Protein AF-H3GRE9-F1 (afdb_monomer_lite)

Organism: Phytophthora ramorum (NCBI:txid164328)

Secondary structure (DSS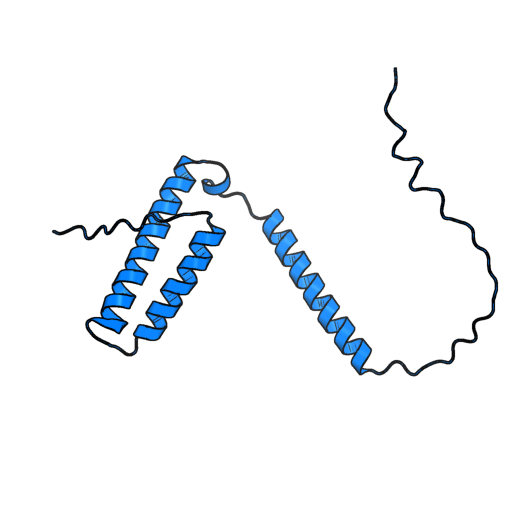P, 8-state):
-----SGGGSSS-------------------THHHHHHHHHHHHHHHHHHHHHHHHTSPPPHHHH-HHHHHHHHHHHHHHHHHHHHHHHIIIIIS--TTHHHHHHHHHHHHHHHHHTT------------

Radius of gyration: 28.25 Å; chains: 1; bounding box: 81×44×48 Å

Foldseek 3Di:
DDDDDDVVPVPPPDDDDDDPDPPPPPPPPDDPVVVVVVVVVVVVVVVVVVVVVVVVPPDDDCLNPPVVVLVVVLVVLLVVLVVLVVVLCVCVPVPPDPCNVVSVVSNVVSVVVCVVSVHDHDPPPPPVDD

pLDDT: mean 73.52, std 21.48, range [33.16, 97.0]

Structure (mmCIF, N/CA/C/O backbone):
data_AF-H3GRE9-F1
#
_entry.id   AF-H3GRE9-F1
#
loop_
_atom_site.group_PDB
_atom_site.id
_atom_site.type_symbol
_atom_site.label_atom_id
_atom_site.label_alt_id
_atom_site.label_comp_id
_atom_site.label_asym_id
_atom_site.label_entity_id
_atom_site.label_seq_id
_atom_site.pdbx_PDB_ins_code
_atom_site.Cartn_x
_atom_site.Cartn_y
_atom_site.Cartn_z
_atom_site.occupancy
_atom_site.B_iso_or_equiv
_atom_site.auth_seq_id
_atom_site.auth_comp_id
_atom_site.auth_asym_id
_atom_site.auth_atom_id
_atom_site.pdbx_PDB_model_num
ATOM 1 N N . MET A 1 1 ? -46.799 7.055 29.810 1.00 35.25 1 MET A N 1
ATOM 2 C CA . MET A 1 1 ? -47.467 5.977 29.052 1.00 35.25 1 MET A CA 1
ATOM 3 C C . MET A 1 1 ? -47.188 6.156 27.565 1.00 35.25 1 MET A C 1
ATOM 5 O O . MET A 1 1 ? -47.566 7.174 27.017 1.00 35.25 1 MET A O 1
ATOM 9 N N . LYS A 1 2 ? -46.524 5.151 26.976 1.00 41.28 2 LYS A N 1
ATOM 10 C CA . LYS A 1 2 ? -46.780 4.561 25.649 1.00 41.28 2 LYS A CA 1
ATOM 11 C C . LYS A 1 2 ? -46.844 5.481 24.418 1.00 41.28 2 LYS A C 1
ATOM 13 O O . LYS A 1 2 ? -47.923 5.924 24.054 1.00 41.28 2 LYS A O 1
ATOM 18 N N . ILE A 1 3 ? -45.728 5.579 23.688 1.00 44.84 3 ILE A N 1
ATOM 19 C CA . ILE A 1 3 ? -45.748 5.688 22.215 1.00 44.84 3 ILE A CA 1
ATOM 20 C C . ILE A 1 3 ? -44.622 4.816 21.623 1.00 44.84 3 ILE A C 1
ATOM 22 O O . ILE A 1 3 ? -43.748 5.264 20.894 1.00 44.84 3 ILE A O 1
ATOM 26 N N . PHE A 1 4 ? -44.621 3.540 21.997 1.00 49.53 4 PHE A N 1
ATOM 27 C CA . PHE A 1 4 ? -44.099 2.471 21.146 1.00 49.53 4 PHE A CA 1
ATOM 28 C C . PHE A 1 4 ? -45.324 1.819 20.495 1.00 49.53 4 PHE A C 1
ATOM 30 O O . PHE A 1 4 ? -46.375 1.837 21.123 1.00 49.53 4 PHE A O 1
ATOM 37 N N . THR A 1 5 ? -45.166 1.223 19.308 1.00 49.06 5 THR A N 1
ATOM 38 C CA . THR A 1 5 ? -46.152 0.383 18.578 1.00 49.06 5 THR A CA 1
ATOM 39 C C . THR A 1 5 ? -47.030 1.033 17.496 1.00 49.06 5 THR A C 1
ATOM 41 O O . THR A 1 5 ? -48.232 0.788 17.468 1.00 49.06 5 THR A O 1
ATOM 44 N N . ILE A 1 6 ? -46.462 1.778 16.538 1.00 51.19 6 ILE A N 1
ATOM 45 C CA . ILE A 1 6 ? -47.179 2.054 15.264 1.00 51.19 6 ILE A CA 1
ATOM 46 C C . ILE A 1 6 ? -46.451 1.499 14.025 1.00 51.19 6 ILE A C 1
ATOM 48 O O . ILE A 1 6 ? -47.097 1.170 13.037 1.00 51.19 6 ILE A O 1
ATOM 52 N N . VAL A 1 7 ? -45.140 1.246 14.078 1.00 49.44 7 VAL A N 1
ATOM 53 C CA . VAL A 1 7 ? -44.410 0.765 12.884 1.00 49.44 7 VAL A CA 1
ATOM 54 C C . VAL A 1 7 ? -44.550 -0.754 12.650 1.00 49.44 7 VAL A C 1
ATOM 56 O O . VAL A 1 7 ? -44.339 -1.224 11.539 1.00 49.44 7 VAL A O 1
ATOM 59 N N . LEU A 1 8 ? -44.998 -1.536 13.643 1.00 47.22 8 LEU A N 1
ATOM 60 C CA . LEU A 1 8 ? -45.155 -2.996 13.499 1.00 47.22 8 LEU A CA 1
ATOM 61 C C . LEU A 1 8 ? -46.466 -3.450 12.824 1.00 47.22 8 LEU A C 1
ATOM 63 O O . LEU A 1 8 ? -46.590 -4.624 12.491 1.00 47.22 8 LEU A O 1
ATOM 67 N N . ALA A 1 9 ? -47.438 -2.557 12.608 1.00 44.62 9 ALA A N 1
ATOM 68 C CA . ALA A 1 9 ? -48.744 -2.924 12.046 1.00 44.62 9 ALA A CA 1
ATOM 69 C C . ALA A 1 9 ? -48.820 -2.812 10.509 1.00 44.62 9 ALA A C 1
ATOM 71 O O . ALA A 1 9 ? -49.745 -3.347 9.905 1.00 44.62 9 ALA A O 1
ATOM 72 N N . ALA A 1 10 ? -47.844 -2.165 9.861 1.00 44.47 10 ALA A N 1
ATOM 73 C CA . ALA A 1 10 ? -47.841 -1.980 8.406 1.00 44.47 10 ALA A CA 1
ATOM 74 C C . ALA A 1 10 ? -47.252 -3.171 7.621 1.00 44.47 10 ALA A C 1
ATOM 76 O O . ALA A 1 10 ? -47.403 -3.229 6.406 1.00 44.47 10 ALA A O 1
ATOM 77 N N . VAL A 1 11 ? -46.606 -4.133 8.292 1.00 47.84 11 VAL A N 1
ATOM 78 C CA . VAL A 1 11 ? -45.930 -5.273 7.632 1.00 47.84 11 VAL A CA 1
ATOM 79 C C . VAL A 1 11 ? -46.802 -6.543 7.590 1.00 47.84 11 VAL A C 1
ATOM 81 O O . VAL A 1 11 ? -46.451 -7.509 6.924 1.00 47.84 11 VAL A O 1
ATOM 84 N N . LEU A 1 12 ? -47.970 -6.558 8.247 1.00 47.69 12 LEU A N 1
ATOM 85 C CA . LEU A 1 12 ? -48.779 -7.778 8.431 1.00 47.69 12 LEU A CA 1
ATOM 86 C C . LEU A 1 12 ? -50.075 -7.858 7.602 1.00 47.69 12 LEU A C 1
ATOM 88 O O . LEU A 1 12 ? -50.852 -8.789 7.795 1.00 47.69 12 LEU A O 1
ATOM 92 N N . LEU A 1 13 ? -50.309 -6.955 6.644 1.00 46.09 13 LEU A N 1
ATOM 93 C CA . LEU A 1 13 ? -51.450 -7.051 5.719 1.00 46.09 13 LEU A CA 1
ATOM 94 C C . LEU A 1 13 ? -51.007 -7.392 4.292 1.00 46.09 13 LEU A C 1
ATOM 96 O O . LEU A 1 13 ? -51.011 -6.539 3.411 1.00 46.09 13 LEU A O 1
ATOM 100 N N . ALA A 1 14 ? -50.658 -8.658 4.063 1.00 41.44 14 ALA A N 1
ATOM 101 C CA . ALA A 1 14 ? -50.672 -9.265 2.728 1.00 41.44 14 ALA A CA 1
ATOM 102 C C . ALA A 1 14 ? -50.744 -10.803 2.813 1.00 41.44 14 ALA A C 1
ATOM 104 O O . ALA A 1 14 ? -49.903 -11.514 2.273 1.00 41.44 14 ALA A O 1
ATOM 105 N N . THR A 1 15 ? -51.752 -11.338 3.505 1.00 49.94 15 THR A N 1
ATOM 106 C CA . THR A 1 15 ? -52.133 -12.756 3.407 1.00 49.94 15 THR A CA 1
ATOM 107 C C . THR A 1 15 ? -53.631 -12.866 3.148 1.00 49.94 15 THR A C 1
ATOM 109 O O . THR A 1 15 ? -54.442 -12.888 4.067 1.00 49.94 15 THR A O 1
ATOM 112 N N . SER A 1 16 ? -54.015 -12.881 1.872 1.00 46.47 16 SER A N 1
ATOM 113 C CA . SER A 1 16 ? -55.172 -13.627 1.344 1.00 46.47 16 SER A CA 1
ATOM 114 C C . SER A 1 16 ? -55.384 -13.279 -0.128 1.00 46.47 16 SER A C 1
ATOM 116 O O . SER A 1 16 ? -55.976 -12.264 -0.478 1.00 46.47 16 SER A O 1
ATOM 118 N N . ALA A 1 17 ? -54.913 -14.158 -1.004 1.00 36.91 17 ALA A N 1
ATOM 119 C CA . ALA A 1 17 ? -55.495 -14.323 -2.326 1.00 36.91 17 ALA A CA 1
ATOM 120 C C . ALA A 1 17 ? -55.490 -15.819 -2.621 1.00 36.91 17 ALA A C 1
ATOM 122 O O . ALA A 1 17 ? -54.536 -16.383 -3.153 1.00 36.91 17 ALA A O 1
ATOM 123 N N . ASP A 1 18 ? -56.561 -16.454 -2.162 1.00 45.22 18 ASP A N 1
ATOM 124 C CA . ASP A 1 18 ? -56.988 -17.755 -2.635 1.00 45.22 18 ASP A CA 1
ATOM 125 C C . ASP A 1 18 ? -57.403 -17.580 -4.103 1.00 45.22 18 ASP A C 1
ATOM 127 O O . ASP A 1 18 ? -58.333 -16.839 -4.422 1.00 45.22 18 ASP A O 1
ATOM 131 N N . ALA A 1 19 ? -56.647 -18.188 -5.008 1.00 36.78 19 ALA A N 1
ATOM 132 C CA . ALA A 1 19 ? -56.985 -18.285 -6.418 1.00 36.78 19 ALA A CA 1
ATOM 133 C C . ALA A 1 19 ? -56.560 -19.670 -6.894 1.00 36.78 19 ALA A C 1
ATOM 135 O O . ALA A 1 19 ? -55.520 -19.858 -7.528 1.00 36.78 19 ALA A O 1
ATOM 136 N N . SER A 1 20 ? -57.393 -20.654 -6.554 1.00 46.44 20 SER A N 1
ATOM 137 C CA . SER A 1 20 ? -57.426 -21.950 -7.217 1.00 46.44 20 SER A CA 1
ATOM 138 C C . SER A 1 20 ? -57.580 -21.734 -8.724 1.00 46.44 20 SER A C 1
ATOM 140 O O . SER A 1 20 ? -58.665 -21.495 -9.249 1.00 46.44 20 SER A O 1
ATOM 142 N N . SER A 1 21 ? -56.456 -21.779 -9.429 1.00 40.97 21 SER A N 1
ATOM 143 C CA . SER A 1 21 ? -56.409 -21.963 -10.868 1.00 40.97 21 SER A CA 1
ATOM 144 C C . SER A 1 21 ? -55.366 -23.038 -11.126 1.00 40.97 21 SER A C 1
ATOM 146 O O . SER A 1 21 ? -54.183 -22.888 -10.824 1.00 40.97 21 SER A O 1
ATOM 148 N N . HIS A 1 22 ? -55.838 -24.185 -11.607 1.00 42.94 22 HIS A N 1
ATOM 149 C CA . HIS A 1 22 ? -55.009 -25.304 -12.026 1.00 42.94 22 HIS A CA 1
ATOM 150 C C . HIS A 1 22 ? -54.085 -24.857 -13.170 1.00 42.94 22 HIS A C 1
ATOM 152 O O . HIS A 1 22 ? -54.408 -24.994 -14.350 1.00 42.94 22 HIS A O 1
ATOM 158 N N . LEU A 1 23 ? -52.914 -24.328 -12.821 1.00 40.44 23 LEU A N 1
ATOM 159 C CA . LEU A 1 23 ? -51.809 -24.135 -13.745 1.00 40.44 23 LEU A CA 1
ATOM 160 C C . LEU A 1 23 ? -51.218 -25.509 -14.047 1.00 40.44 23 LEU A C 1
ATOM 162 O O . LEU A 1 23 ? -50.513 -26.118 -13.245 1.00 40.44 23 LEU A O 1
ATOM 166 N N . LYS A 1 24 ? -51.555 -26.016 -15.230 1.00 42.12 24 LYS A N 1
ATOM 167 C CA . LYS A 1 24 ? -50.971 -27.219 -15.812 1.00 42.12 24 LYS A CA 1
ATOM 168 C C . LYS A 1 24 ? -49.498 -26.917 -16.105 1.00 42.12 24 LYS A C 1
ATOM 170 O O . LYS A 1 24 ? -49.167 -26.389 -17.164 1.00 42.12 24 LYS A O 1
ATOM 175 N N . ILE A 1 25 ? -48.618 -27.198 -15.143 1.00 46.59 25 ILE A N 1
ATOM 176 C CA . ILE A 1 25 ? -47.169 -27.089 -15.324 1.00 46.59 25 ILE A CA 1
ATOM 177 C C . ILE A 1 25 ? -46.779 -28.143 -16.358 1.00 46.59 25 ILE A C 1
ATOM 179 O O . ILE A 1 25 ? -46.739 -29.341 -16.079 1.00 46.59 25 ILE A O 1
ATOM 183 N N . HIS A 1 26 ? -46.524 -27.695 -17.585 1.00 45.16 26 HIS A N 1
ATOM 184 C CA . HIS A 1 26 ? -45.768 -28.486 -18.537 1.00 45.16 26 HIS A CA 1
ATOM 185 C C . HIS A 1 26 ? -44.366 -28.626 -17.942 1.00 45.16 26 HIS A C 1
ATOM 187 O O . HIS A 1 26 ? -43.658 -27.631 -17.787 1.00 45.16 26 HIS A O 1
ATOM 193 N N . SER A 1 27 ? -44.017 -29.847 -17.535 1.00 47.38 27 SER A N 1
ATOM 194 C CA . SER A 1 27 ? -42.668 -30.229 -17.125 1.00 47.38 27 SER A CA 1
ATOM 195 C C . SER A 1 27 ? -41.711 -29.891 -18.267 1.00 47.38 27 SER A C 1
ATOM 197 O O . SER A 1 27 ? -41.558 -30.646 -19.225 1.00 47.38 27 SER A O 1
ATOM 199 N N . LYS A 1 28 ? -41.131 -28.691 -18.211 1.00 52.72 28 LYS A N 1
ATOM 200 C CA . LYS A 1 28 ? -39.987 -28.325 -19.029 1.00 52.72 28 LYS A CA 1
ATOM 201 C C . LYS A 1 28 ? -38.806 -28.982 -18.339 1.00 52.72 28 LYS A C 1
ATOM 203 O O . LYS A 1 28 ? -38.501 -28.648 -1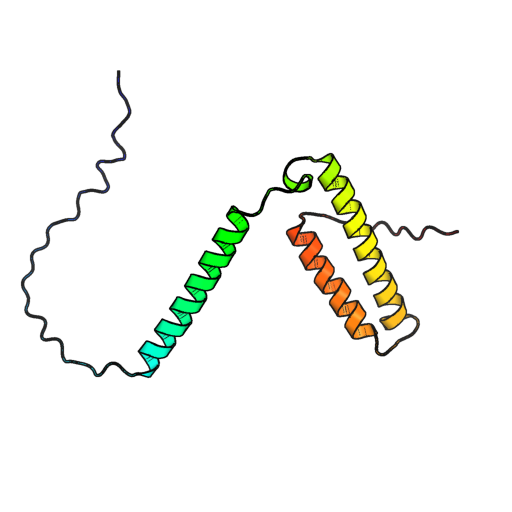7.196 1.00 52.72 28 LYS A O 1
ATOM 208 N N . THR A 1 29 ? -38.215 -29.955 -19.014 1.00 50.47 29 THR A N 1
ATOM 209 C CA . THR A 1 29 ? -37.004 -30.657 -18.604 1.00 50.47 29 THR A CA 1
ATOM 210 C C . THR A 1 29 ? -36.004 -29.637 -18.065 1.00 50.47 29 THR A C 1
ATOM 212 O O . THR A 1 29 ? -35.583 -28.728 -18.785 1.00 50.47 29 THR A O 1
ATOM 215 N N . VAL A 1 30 ? -35.699 -29.732 -16.769 1.00 51.62 30 VAL A N 1
ATOM 216 C CA . VAL A 1 30 ? -34.677 -28.911 -16.122 1.00 51.62 30 VAL A CA 1
ATOM 217 C C . VAL A 1 30 ? -33.361 -29.275 -16.795 1.00 51.62 30 VAL A C 1
ATOM 219 O O . VAL A 1 30 ? -32.863 -30.381 -16.626 1.00 51.62 30 VAL A O 1
ATOM 222 N N . SER A 1 31 ? -32.855 -28.367 -17.628 1.00 53.22 31 SER A N 1
ATOM 223 C CA . SER A 1 31 ? -31.542 -28.499 -18.253 1.00 53.22 31 SER A CA 1
ATOM 224 C C . SER A 1 31 ? -30.488 -28.610 -17.149 1.00 53.22 31 SER A C 1
ATOM 226 O O . SER A 1 31 ? -30.429 -27.734 -16.283 1.00 53.22 31 SER A O 1
ATOM 228 N N . GLU A 1 32 ? -29.679 -29.671 -17.168 1.00 54.81 32 GLU A N 1
ATOM 229 C CA . GLU A 1 32 ? -28.616 -29.946 -16.183 1.00 54.81 32 GLU A CA 1
ATOM 230 C C . GLU A 1 32 ? -27.657 -28.754 -16.015 1.00 54.81 32 GLU A C 1
ATOM 232 O O . GLU A 1 32 ? -27.232 -28.449 -14.901 1.00 54.81 32 GLU A O 1
ATOM 237 N N . HIS A 1 33 ? -27.451 -27.972 -17.080 1.00 52.69 33 HIS A N 1
ATOM 238 C CA . HIS A 1 33 ? -26.666 -26.733 -17.060 1.00 52.69 33 HIS A CA 1
ATOM 239 C C . HIS A 1 33 ? -27.163 -25.689 -16.045 1.00 52.69 33 HIS A C 1
ATOM 241 O O . HIS A 1 33 ? -26.373 -24.932 -15.486 1.00 52.69 33 HIS A O 1
ATOM 247 N N . HIS A 1 34 ? -28.471 -25.644 -15.776 1.00 51.25 34 HIS A N 1
ATOM 248 C CA . HIS A 1 34 ? -29.062 -24.663 -14.863 1.00 51.25 34 HIS A CA 1
ATOM 249 C C . HIS A 1 34 ? -28.916 -25.066 -13.385 1.00 51.25 34 HIS A C 1
ATOM 251 O O . HIS A 1 34 ? -29.083 -24.226 -12.497 1.00 51.25 34 HIS A O 1
ATOM 257 N N . VAL A 1 35 ? -28.637 -26.347 -13.115 1.00 55.53 35 VAL A N 1
ATOM 258 C CA . VAL A 1 35 ? -28.336 -26.864 -11.774 1.00 55.53 35 VAL A CA 1
ATOM 259 C C . VAL A 1 35 ? -26.881 -26.566 -11.433 1.00 55.53 35 VAL A C 1
ATOM 261 O O . VAL A 1 35 ? -26.616 -26.046 -10.355 1.00 55.53 35 VAL A O 1
ATOM 264 N N . GLU A 1 36 ? -25.963 -26.788 -12.374 1.00 55.53 36 GLU A N 1
ATOM 265 C CA . GLU A 1 36 ? -24.538 -26.475 -12.216 1.00 55.53 36 GLU A CA 1
ATOM 266 C C . GLU A 1 36 ? -24.307 -24.984 -11.932 1.00 55.53 36 GLU A C 1
ATOM 268 O O . GLU A 1 36 ? -23.645 -24.625 -10.960 1.00 55.53 36 GLU A O 1
ATOM 273 N N . GLU A 1 37 ? -24.950 -24.099 -12.700 1.00 55.00 37 GLU A N 1
ATOM 274 C CA . GLU A 1 37 ? -24.865 -22.650 -12.487 1.00 55.00 37 GLU A CA 1
ATOM 275 C C . GLU A 1 37 ? -25.423 -22.227 -11.116 1.00 55.00 37 GLU A C 1
ATOM 277 O O . GLU A 1 37 ? -24.848 -21.367 -10.447 1.00 55.00 37 GLU A O 1
ATOM 282 N N . ARG A 1 38 ? -26.511 -22.857 -10.646 1.00 58.78 38 ARG A N 1
ATOM 283 C CA . ARG A 1 38 ? -27.062 -22.589 -9.306 1.00 58.78 38 ARG A CA 1
ATOM 284 C C . ARG A 1 38 ? -26.136 -23.067 -8.195 1.00 58.78 38 ARG A C 1
ATOM 286 O O . ARG A 1 38 ? -25.979 -22.344 -7.217 1.00 58.78 38 ARG A O 1
ATOM 293 N N . VAL A 1 39 ? -25.522 -24.240 -8.344 1.00 61.59 39 VAL A N 1
ATOM 294 C CA . VAL A 1 39 ? -24.600 -24.809 -7.350 1.00 61.59 39 VAL A CA 1
ATOM 295 C C . VAL A 1 39 ? -23.339 -23.947 -7.227 1.00 61.59 39 VAL A C 1
ATOM 297 O O . VAL A 1 39 ? -22.975 -23.570 -6.114 1.00 61.59 39 VAL A O 1
ATOM 300 N N . VAL A 1 40 ? -22.742 -23.529 -8.350 1.00 62.69 40 VAL A N 1
ATOM 301 C CA . VAL A 1 40 ? -21.566 -22.635 -8.367 1.00 62.69 40 VAL A CA 1
ATOM 302 C C . VAL A 1 40 ? -21.883 -21.275 -7.730 1.00 62.69 40 VAL A C 1
ATOM 304 O O . VAL A 1 40 ? -21.083 -20.726 -6.969 1.00 62.69 40 VAL A O 1
ATOM 307 N N . ASN A 1 41 ? -23.073 -20.728 -7.989 1.00 69.00 41 ASN A N 1
ATOM 308 C CA . ASN A 1 41 ? -23.499 -19.451 -7.414 1.00 69.00 41 ASN A CA 1
ATOM 309 C C . ASN A 1 41 ? -23.757 -19.560 -5.897 1.00 69.00 41 ASN A C 1
ATOM 311 O O . ASN A 1 41 ? -23.422 -18.655 -5.132 1.00 69.00 41 ASN A O 1
ATOM 315 N N . GLN A 1 42 ? -24.279 -20.701 -5.440 1.00 74.50 42 GLN A N 1
ATOM 316 C CA . GLN A 1 42 ? -24.528 -20.973 -4.025 1.00 74.50 42 GLN A CA 1
ATOM 317 C C . GLN A 1 42 ? -23.223 -21.160 -3.233 1.00 74.50 42 GLN A C 1
ATOM 319 O O . GLN A 1 42 ? -23.106 -20.642 -2.122 1.00 74.50 42 GLN A O 1
ATOM 324 N N . GLU A 1 43 ? -22.213 -21.807 -3.822 1.00 77.12 43 GLU A N 1
ATOM 325 C CA . GLU A 1 43 ? -20.871 -21.924 -3.237 1.00 77.12 43 GLU A CA 1
ATOM 326 C C . GLU A 1 43 ? -20.171 -20.558 -3.137 1.00 77.12 43 GLU A C 1
ATOM 328 O O . GLU A 1 43 ? -19.627 -20.202 -2.089 1.00 77.12 43 GLU A O 1
ATOM 333 N N . ALA A 1 44 ? -20.243 -19.738 -4.191 1.00 79.00 44 ALA A N 1
ATOM 334 C CA . ALA A 1 44 ? -19.683 -18.387 -4.183 1.00 79.00 44 ALA A CA 1
ATOM 335 C C . ALA A 1 44 ? -20.360 -17.476 -3.140 1.00 79.00 44 ALA A C 1
ATOM 337 O O . ALA A 1 44 ? -19.687 -16.679 -2.477 1.00 79.00 44 ALA A O 1
ATOM 338 N N . LEU A 1 45 ? -21.679 -17.604 -2.963 1.00 80.81 45 LEU A N 1
ATOM 339 C CA . LEU A 1 45 ? -22.435 -16.906 -1.921 1.00 80.81 45 LEU A CA 1
ATOM 340 C C . LEU A 1 45 ? -22.026 -17.357 -0.516 1.00 80.81 45 LEU A C 1
ATOM 342 O O . LEU A 1 45 ? -21.758 -16.503 0.330 1.00 80.81 45 LEU A O 1
ATOM 346 N N . ALA A 1 46 ? -21.909 -18.666 -0.279 1.00 83.94 46 ALA A N 1
ATOM 347 C CA . ALA A 1 46 ? -21.460 -19.210 1.002 1.00 83.94 46 ALA A CA 1
ATOM 348 C C . ALA A 1 46 ? -20.034 -18.750 1.343 1.00 83.94 46 ALA A C 1
ATOM 350 O O . ALA A 1 46 ? -19.763 -18.335 2.467 1.00 83.94 46 ALA A O 1
ATOM 351 N N . LYS A 1 47 ? -19.136 -18.719 0.351 1.00 82.19 47 LYS A N 1
ATOM 352 C CA . LYS A 1 47 ? -17.765 -18.221 0.516 1.00 82.19 47 LYS A CA 1
ATOM 353 C C . LYS A 1 47 ? -17.717 -16.731 0.863 1.00 82.19 47 LYS A C 1
ATOM 355 O O . LYS A 1 47 ? -16.912 -16.321 1.697 1.00 82.19 47 LYS A O 1
ATOM 360 N N . LYS A 1 48 ? -18.585 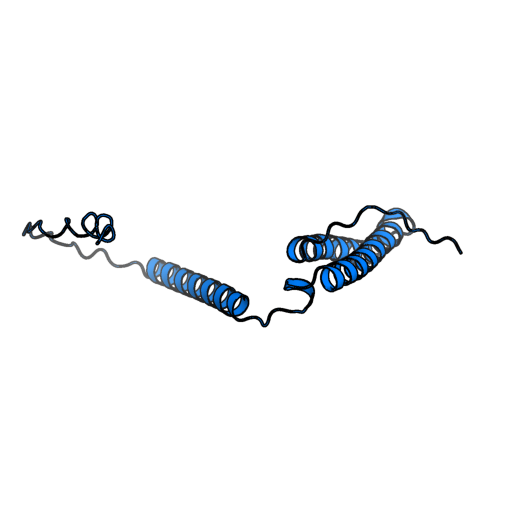-15.909 0.262 1.00 80.38 48 LYS A N 1
ATOM 361 C CA . LYS A 1 48 ? -18.722 -14.494 0.647 1.00 80.38 48 LYS A CA 1
ATOM 362 C C . LYS A 1 48 ? -19.244 -14.353 2.076 1.00 80.38 48 LYS A C 1
ATOM 364 O O . LYS A 1 48 ? -18.698 -13.560 2.834 1.00 80.38 48 LYS A O 1
ATOM 369 N N . GLN A 1 49 ? -20.268 -15.119 2.449 1.00 83.00 49 GLN A N 1
ATOM 370 C CA . GLN A 1 49 ? -20.818 -15.108 3.807 1.00 83.00 49 GLN A CA 1
ATOM 371 C C . GLN A 1 49 ? -19.773 -15.523 4.851 1.00 83.00 49 GLN A C 1
ATOM 373 O O . GLN A 1 49 ? -19.650 -14.844 5.867 1.00 83.00 49 GLN A O 1
ATOM 378 N N . ASP A 1 50 ? -18.977 -16.560 4.572 1.00 81.00 50 ASP A N 1
ATOM 379 C CA . ASP A 1 50 ? -17.859 -16.979 5.426 1.00 81.00 50 ASP A CA 1
ATOM 380 C C . ASP A 1 50 ? -16.812 -15.867 5.574 1.00 81.00 50 ASP A C 1
ATOM 382 O O . ASP A 1 50 ? -16.395 -15.552 6.686 1.00 81.00 50 ASP A O 1
ATOM 386 N N . MET A 1 51 ? -16.441 -15.197 4.479 1.00 76.81 51 MET A N 1
ATOM 387 C CA . MET A 1 51 ? -15.509 -14.069 4.527 1.00 76.81 51 MET A CA 1
ATOM 388 C C . MET A 1 51 ? -16.021 -12.944 5.440 1.00 76.81 51 MET A C 1
ATOM 390 O O . MET A 1 51 ? -15.287 -12.501 6.322 1.00 76.81 51 MET A O 1
ATOM 394 N N . TYR A 1 52 ? -17.276 -12.510 5.281 1.00 77.56 52 TYR A N 1
ATOM 395 C CA . TYR A 1 52 ? -17.860 -11.466 6.135 1.00 77.56 52 TYR A CA 1
ATOM 396 C C . TYR A 1 52 ? -17.983 -11.908 7.593 1.00 77.56 52 TYR A C 1
ATOM 398 O O . TYR A 1 52 ? -17.694 -11.124 8.495 1.00 77.56 52 TYR A O 1
ATOM 406 N N . TYR A 1 53 ? -18.370 -13.163 7.832 1.00 79.06 53 TYR A N 1
ATOM 407 C CA . TYR A 1 53 ? -18.437 -13.724 9.176 1.00 79.06 53 TYR A CA 1
ATOM 408 C C . TYR A 1 53 ? -17.060 -13.701 9.839 1.00 79.06 53 TYR A C 1
ATOM 410 O O . TYR A 1 53 ? -16.922 -13.213 10.958 1.00 79.06 53 TYR A O 1
ATOM 418 N N . ARG A 1 54 ? -16.020 -14.150 9.133 1.00 77.25 54 ARG A N 1
ATOM 419 C CA . ARG A 1 54 ? -14.646 -14.125 9.635 1.00 77.25 54 ARG A CA 1
ATOM 420 C C . ARG A 1 54 ? -14.179 -12.706 9.908 1.00 77.25 54 ARG A C 1
ATOM 422 O O . ARG A 1 54 ? -13.621 -12.490 10.973 1.00 77.25 54 ARG A O 1
ATOM 429 N N . MET A 1 55 ? -14.464 -11.752 9.020 1.00 73.31 55 MET A N 1
ATOM 430 C CA . MET A 1 55 ? -14.145 -10.337 9.239 1.00 73.31 55 MET A CA 1
ATOM 431 C C . MET A 1 55 ? -14.829 -9.772 10.488 1.00 73.31 55 MET A C 1
ATOM 433 O O . MET A 1 55 ? -14.171 -9.117 11.288 1.00 73.31 55 MET A O 1
ATOM 437 N N . ALA A 1 56 ? -16.111 -10.081 10.698 1.00 73.06 56 ALA A N 1
ATOM 438 C CA . ALA A 1 56 ? -16.863 -9.641 11.874 1.00 73.06 56 ALA A CA 1
ATOM 439 C C . ALA A 1 56 ? -16.367 -10.267 13.192 1.00 73.06 56 ALA A C 1
ATOM 441 O O . ALA A 1 56 ? -16.587 -9.700 14.259 1.00 73.06 56 ALA A O 1
ATOM 442 N N . HIS A 1 57 ? -15.704 -11.426 13.122 1.00 77.19 57 HIS A N 1
ATOM 443 C CA . HIS A 1 57 ? -15.150 -12.139 14.277 1.00 77.19 57 HIS A CA 1
ATOM 444 C C . HIS A 1 57 ? -13.626 -12.005 14.397 1.00 77.19 57 HIS A C 1
ATOM 446 O O . HIS A 1 57 ? -13.024 -12.645 15.264 1.00 77.19 57 HIS A O 1
ATOM 452 N N . MET A 1 58 ? -12.975 -11.196 13.553 1.00 73.06 58 MET A N 1
ATOM 453 C CA . MET A 1 58 ? -11.565 -10.887 13.759 1.00 73.06 58 MET A CA 1
ATOM 454 C C . MET A 1 58 ? -11.428 -10.080 15.045 1.00 73.06 58 MET A C 1
ATOM 456 O O . MET A 1 58 ? -12.163 -9.124 15.288 1.00 73.06 58 MET A O 1
ATOM 460 N N . LYS A 1 59 ? -10.481 -10.485 15.893 1.00 73.81 59 LYS A N 1
ATOM 461 C CA . LYS A 1 59 ? -10.151 -9.723 17.092 1.00 73.81 59 LYS A CA 1
ATOM 462 C C . LYS A 1 59 ? -9.662 -8.346 16.649 1.00 73.81 59 LYS A C 1
ATOM 464 O O . LYS A 1 59 ? -8.718 -8.276 15.864 1.00 73.81 59 LYS A O 1
ATOM 469 N N . SER A 1 60 ? -10.277 -7.288 17.176 1.00 71.12 60 SER A N 1
ATOM 470 C CA . SER A 1 60 ? -9.798 -5.926 16.962 1.00 71.12 60 SER A CA 1
ATOM 471 C C . SER A 1 60 ? -8.337 -5.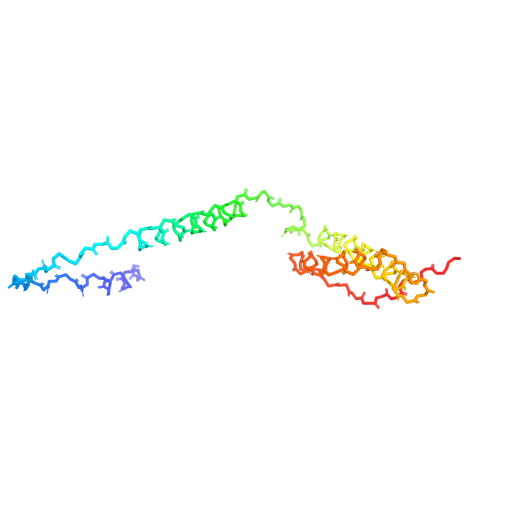841 17.386 1.00 71.12 60 SER A C 1
ATOM 473 O O . SER A 1 60 ? -7.967 -6.230 18.502 1.00 71.12 60 SER A O 1
ATOM 475 N N . THR A 1 61 ? -7.506 -5.344 16.495 1.00 75.94 61 THR A N 1
ATOM 476 C CA . THR A 1 61 ? -6.126 -5.000 16.796 1.00 75.94 61 THR A CA 1
ATOM 477 C C . THR A 1 61 ? -6.079 -3.627 17.482 1.00 75.94 61 THR A C 1
ATOM 479 O O . THR A 1 61 ? -7.034 -2.849 17.389 1.00 75.94 61 THR A O 1
ATOM 482 N N . PRO A 1 62 ? -4.995 -3.293 18.203 1.00 75.81 62 PRO A N 1
ATOM 483 C CA . PRO A 1 62 ? -4.858 -1.981 18.834 1.00 75.81 62 PRO A CA 1
ATOM 484 C C . PRO A 1 62 ? -5.051 -0.813 17.855 1.00 75.81 62 PRO A C 1
ATOM 486 O O . PRO A 1 62 ? -5.743 0.141 18.202 1.00 75.81 62 PRO A O 1
ATOM 489 N N . TRP A 1 63 ? -4.581 -0.928 16.606 1.00 79.62 63 TRP A N 1
ATOM 490 C CA . TRP A 1 63 ? -4.740 0.116 15.582 1.00 79.62 63 TRP A CA 1
ATOM 491 C C . TRP A 1 63 ? -6.205 0.386 15.181 1.00 79.62 63 TRP A C 1
ATOM 493 O O . TRP A 1 63 ? -6.514 1.424 14.593 1.00 79.62 63 TRP A O 1
ATOM 503 N N . ASP A 1 64 ? -7.132 -0.537 15.473 1.00 78.94 64 ASP A N 1
ATOM 504 C CA . ASP A 1 64 ? -8.547 -0.385 15.101 1.00 78.94 64 ASP A CA 1
ATOM 505 C C . ASP A 1 64 ? -9.259 0.587 16.048 1.00 78.94 64 ASP A C 1
ATOM 507 O O . ASP A 1 64 ? -10.274 1.179 15.689 1.00 78.94 64 ASP A O 1
ATOM 511 N N . SER A 1 65 ? -8.716 0.758 17.256 1.00 82.00 65 SER A N 1
ATOM 512 C CA . SER A 1 65 ? -9.353 1.484 18.360 1.00 82.00 65 SER A CA 1
ATOM 513 C C . SER A 1 65 ? -8.488 2.596 18.952 1.00 82.00 65 SER A C 1
ATOM 515 O O . SER A 1 65 ? -9.028 3.511 19.572 1.00 82.00 65 SER A O 1
ATOM 517 N N . GLN A 1 66 ? -7.166 2.543 18.763 1.00 88.75 66 GLN A N 1
ATOM 518 C CA . GLN A 1 66 ? -6.210 3.491 19.327 1.00 88.75 66 GLN A CA 1
ATOM 519 C C . GLN A 1 66 ? -5.595 4.345 18.210 1.00 88.75 66 GLN A C 1
ATOM 521 O O . GLN A 1 66 ? -4.883 3.809 17.356 1.00 88.75 66 GLN A O 1
ATOM 526 N N . PRO A 1 67 ? -5.844 5.669 18.201 1.00 89.31 67 PRO A N 1
ATOM 527 C CA . PRO A 1 67 ? -5.331 6.557 17.158 1.00 89.31 67 PRO A CA 1
ATOM 528 C C . PRO A 1 67 ? -3.802 6.583 17.056 1.00 89.31 67 PRO A C 1
ATOM 530 O O . PRO A 1 67 ? -3.276 6.642 15.952 1.00 89.31 67 PRO A O 1
ATOM 533 N N . GLU A 1 68 ? -3.090 6.512 18.183 1.00 90.94 68 GLU A N 1
ATOM 534 C CA . GLU A 1 68 ? -1.619 6.544 18.209 1.00 90.94 68 GLU A CA 1
ATOM 535 C C . GLU A 1 68 ? -1.011 5.281 17.582 1.00 90.94 68 GLU A C 1
ATOM 537 O O . GLU A 1 68 ? -0.140 5.375 16.722 1.00 90.94 68 GLU A O 1
ATOM 542 N N . GLU A 1 69 ? -1.543 4.105 17.924 1.00 89.69 69 GLU A N 1
ATOM 543 C CA . GLU A 1 69 ? -1.147 2.829 17.312 1.00 89.69 69 GLU A CA 1
ATOM 544 C C . GLU A 1 69 ? -1.463 2.800 15.810 1.00 89.69 69 GLU A C 1
ATOM 546 O O . GLU A 1 69 ? -0.690 2.270 15.011 1.00 89.69 69 GLU A O 1
ATOM 551 N N . ARG A 1 70 ? -2.587 3.406 15.397 1.00 90.31 70 ARG A N 1
ATOM 552 C CA . ARG A 1 70 ? -2.924 3.564 13.977 1.00 90.31 70 ARG A CA 1
ATOM 553 C C . ARG A 1 70 ? -1.928 4.472 13.262 1.00 90.31 70 ARG A C 1
ATOM 555 O O . ARG A 1 70 ? -1.484 4.124 12.173 1.00 90.31 70 ARG A O 1
ATOM 562 N N . ALA A 1 71 ? -1.567 5.604 13.861 1.00 92.12 71 ALA A N 1
ATOM 563 C CA . ALA A 1 71 ? -0.606 6.536 13.282 1.00 92.12 71 ALA A CA 1
ATOM 564 C C . ALA A 1 71 ? 0.769 5.878 13.096 1.00 92.12 71 ALA A C 1
ATOM 566 O O . ALA A 1 71 ? 1.299 5.900 11.987 1.00 92.12 71 ALA A O 1
ATOM 567 N N . ALA A 1 72 ? 1.284 5.208 14.134 1.00 92.50 72 ALA A N 1
ATOM 568 C CA . ALA A 1 72 ? 2.538 4.459 14.058 1.00 92.50 72 ALA A CA 1
ATOM 569 C C . ALA A 1 72 ? 2.476 3.364 12.982 1.00 92.50 72 ALA A C 1
ATOM 571 O O . ALA A 1 72 ? 3.403 3.194 12.191 1.00 92.50 72 ALA A O 1
ATOM 572 N N . LYS A 1 73 ? 1.340 2.659 12.875 1.00 92.19 73 LYS A N 1
ATOM 573 C CA . LYS A 1 73 ? 1.170 1.660 11.821 1.00 92.19 73 LYS A CA 1
ATOM 574 C C . LYS A 1 73 ? 1.186 2.268 10.422 1.00 92.19 73 LYS A C 1
ATOM 576 O O . LYS A 1 73 ? 1.777 1.681 9.514 1.00 92.19 73 LYS A O 1
ATOM 581 N N . CYS A 1 74 ? 0.510 3.396 10.227 1.00 94.19 74 CYS A N 1
ATOM 582 C CA . CYS A 1 74 ? 0.512 4.077 8.942 1.00 94.19 74 CYS A CA 1
ATOM 583 C C . CYS A 1 74 ? 1.913 4.571 8.576 1.00 94.19 74 CYS A C 1
ATOM 585 O O . CYS A 1 74 ? 2.300 4.432 7.421 1.00 94.19 74 CYS A O 1
ATOM 587 N N . GLU A 1 75 ? 2.702 5.046 9.540 1.00 95.62 75 GLU A N 1
ATOM 588 C CA . GLU A 1 75 ? 4.103 5.417 9.321 1.00 95.62 75 GLU A CA 1
ATOM 589 C C . GLU A 1 75 ? 4.936 4.230 8.807 1.00 95.62 75 GLU A C 1
ATOM 591 O O . GLU A 1 75 ? 5.591 4.342 7.767 1.00 95.62 75 GLU A O 1
ATOM 596 N N . ASP A 1 76 ? 4.824 3.059 9.445 1.00 95.00 76 ASP A N 1
ATOM 597 C CA . ASP A 1 76 ? 5.493 1.830 8.995 1.00 95.00 76 ASP A CA 1
ATOM 598 C C . ASP A 1 76 ? 5.087 1.435 7.565 1.00 95.00 76 ASP A C 1
ATOM 600 O O . ASP A 1 76 ? 5.920 1.048 6.737 1.00 95.00 76 ASP A O 1
ATOM 604 N N . LEU A 1 77 ? 3.787 1.505 7.260 1.00 95.56 77 LEU A N 1
ATOM 605 C CA . LEU A 1 77 ? 3.268 1.164 5.935 1.00 95.56 77 LEU A CA 1
ATOM 606 C C . LEU A 1 77 ? 3.731 2.163 4.872 1.00 95.56 77 LEU A C 1
ATOM 608 O O . LEU A 1 77 ? 4.039 1.751 3.752 1.00 95.56 77 LEU A O 1
ATOM 612 N N . CYS A 1 78 ? 3.838 3.444 5.218 1.00 96.00 78 CYS A N 1
ATOM 613 C CA . CYS A 1 78 ? 4.362 4.469 4.326 1.00 96.00 78 CYS A CA 1
ATOM 614 C C . CYS A 1 78 ? 5.861 4.308 4.078 1.00 96.00 78 CYS A C 1
ATOM 616 O O . CYS A 1 78 ? 6.301 4.422 2.934 1.00 96.00 78 CYS A O 1
ATOM 618 N N . LEU A 1 79 ? 6.644 3.943 5.095 1.00 95.75 79 LEU A N 1
ATOM 619 C CA . LEU A 1 79 ? 8.051 3.597 4.908 1.00 95.75 79 LEU A CA 1
ATOM 620 C C . LEU A 1 79 ? 8.207 2.420 3.933 1.00 95.75 79 LEU A C 1
ATOM 622 O O . LEU A 1 79 ? 9.046 2.457 3.028 1.00 95.75 79 LEU A O 1
ATOM 626 N N . LEU A 1 80 ? 7.368 1.390 4.076 1.00 95.75 80 LEU A N 1
ATOM 627 C CA . LEU A 1 80 ? 7.365 0.256 3.157 1.00 95.75 80 LEU A CA 1
ATOM 628 C C . LEU A 1 80 ? 6.946 0.673 1.739 1.00 95.75 80 LEU A C 1
ATOM 630 O O . LEU A 1 80 ? 7.581 0.244 0.777 1.00 95.75 80 LEU A O 1
ATOM 634 N N . ASN A 1 81 ? 5.925 1.521 1.590 1.00 96.31 81 ASN A N 1
ATOM 635 C CA . ASN A 1 81 ? 5.524 2.064 0.291 1.00 96.31 81 ASN A CA 1
ATOM 636 C C . ASN A 1 81 ? 6.685 2.802 -0.397 1.00 96.31 81 ASN A C 1
ATOM 638 O O . ASN A 1 81 ? 7.024 2.485 -1.537 1.00 96.31 81 ASN A O 1
ATOM 642 N N . ASN A 1 82 ? 7.374 3.685 0.330 1.00 95.00 82 ASN A N 1
ATOM 643 C CA . ASN A 1 82 ? 8.528 4.431 -0.177 1.00 95.00 82 ASN A CA 1
ATOM 644 C C . ASN A 1 82 ? 9.668 3.504 -0.621 1.00 95.00 82 ASN A C 1
ATOM 646 O O . ASN A 1 82 ? 10.322 3.755 -1.636 1.00 95.00 82 ASN A O 1
ATOM 650 N N . PHE A 1 83 ? 9.894 2.395 0.093 1.00 94.38 83 PHE A N 1
ATOM 651 C CA . PHE A 1 83 ? 10.832 1.367 -0.355 1.00 94.38 83 PHE A CA 1
ATOM 652 C C . PHE A 1 83 ? 10.430 0.803 -1.725 1.00 94.38 83 PHE A C 1
ATOM 654 O O . PHE A 1 83 ? 11.275 0.716 -2.619 1.00 94.38 83 PHE A O 1
ATOM 661 N N . TRP A 1 84 ? 9.160 0.437 -1.921 1.00 95.50 84 TRP A N 1
ATOM 662 C CA . TRP A 1 84 ? 8.687 -0.097 -3.202 1.00 95.50 84 TRP A CA 1
ATOM 663 C C . TRP A 1 84 ? 8.804 0.922 -4.336 1.00 95.50 84 TRP A C 1
ATOM 665 O O . TRP A 1 84 ? 9.273 0.556 -5.417 1.00 95.50 84 TRP A O 1
ATOM 675 N N . GLU A 1 85 ? 8.463 2.187 -4.089 1.00 95.19 85 GLU A N 1
ATOM 676 C CA . GLU A 1 85 ? 8.639 3.280 -5.054 1.00 95.19 85 GLU A CA 1
ATOM 677 C C . GLU A 1 85 ? 10.107 3.449 -5.448 1.00 95.19 85 GLU A C 1
ATOM 679 O O . GLU A 1 85 ? 10.449 3.417 -6.635 1.00 95.19 85 GLU A O 1
ATOM 684 N N . PHE A 1 86 ? 11.005 3.532 -4.463 1.00 95.25 86 PHE A N 1
ATOM 685 C CA . PHE A 1 86 ? 12.438 3.652 -4.712 1.00 95.25 86 PHE A CA 1
ATOM 686 C C . PHE A 1 86 ? 12.969 2.473 -5.537 1.00 95.25 86 PHE A C 1
ATOM 688 O O . PHE A 1 86 ? 13.709 2.655 -6.512 1.00 95.25 86 PHE A O 1
ATOM 695 N N . GLN A 1 87 ? 12.573 1.246 -5.187 1.00 95.50 87 GLN A N 1
ATOM 696 C CA . GLN A 1 87 ? 12.996 0.058 -5.921 1.00 95.50 87 GLN A CA 1
ATOM 697 C C . GLN A 1 87 ? 12.437 0.019 -7.340 1.00 95.50 87 GLN A C 1
ATOM 699 O O . GLN A 1 87 ? 13.154 -0.392 -8.259 1.00 95.50 87 GLN A O 1
ATOM 704 N N . GLN A 1 88 ? 11.197 0.459 -7.539 1.00 95.62 88 GLN A N 1
ATOM 705 C CA . GLN A 1 88 ? 10.592 0.567 -8.858 1.00 95.6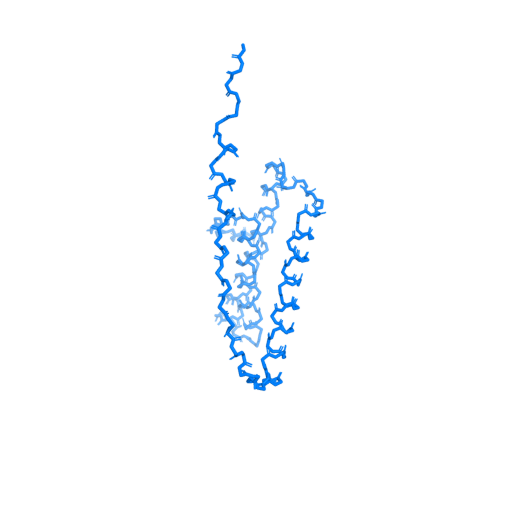2 88 GLN A CA 1
ATOM 706 C C . GLN A 1 88 ? 11.372 1.564 -9.722 1.00 95.62 88 GLN A C 1
ATOM 708 O O . GLN A 1 88 ? 11.804 1.196 -10.813 1.00 95.62 88 GLN A O 1
ATOM 713 N N . VAL A 1 89 ? 11.640 2.781 -9.236 1.00 95.12 89 VAL A N 1
ATOM 714 C CA . VAL A 1 89 ? 12.425 3.788 -9.975 1.00 95.12 89 VAL A CA 1
ATOM 715 C C . VAL A 1 89 ? 13.809 3.243 -10.325 1.00 95.12 89 VAL A C 1
ATOM 717 O O . VAL A 1 89 ? 14.238 3.298 -11.482 1.00 95.12 89 VAL A O 1
ATOM 720 N N . ARG A 1 90 ? 14.492 2.626 -9.355 1.00 95.44 90 ARG A N 1
ATOM 721 C CA . ARG A 1 90 ? 15.820 2.044 -9.568 1.00 95.44 90 ARG A CA 1
ATOM 722 C C . ARG A 1 90 ? 15.818 0.969 -10.656 1.00 95.44 90 ARG A C 1
ATOM 724 O O . ARG A 1 90 ? 16.692 0.994 -11.517 1.00 95.44 90 ARG A O 1
ATOM 731 N N . ASN A 1 91 ? 14.859 0.043 -10.618 1.00 96.06 91 ASN A N 1
ATOM 732 C CA . ASN A 1 91 ? 14.840 -1.143 -11.480 1.00 96.06 91 ASN A CA 1
ATOM 733 C C . ASN A 1 91 ? 14.057 -0.970 -12.785 1.00 96.06 91 ASN A C 1
ATOM 735 O O . ASN A 1 91 ? 14.160 -1.834 -13.650 1.00 96.06 91 ASN A O 1
ATOM 739 N N . CYS A 1 92 ? 13.268 0.092 -12.935 1.00 95.38 92 CYS A N 1
ATOM 740 C CA . CYS A 1 92 ? 12.498 0.366 -14.150 1.00 95.38 92 CYS A CA 1
ATOM 741 C C . CYS A 1 92 ? 13.041 1.553 -14.949 1.00 95.38 92 CYS A C 1
ATOM 743 O O . CYS A 1 92 ? 12.852 1.579 -16.162 1.00 95.38 92 CYS A O 1
ATOM 745 N N . VAL A 1 93 ? 13.685 2.524 -14.289 1.00 94.75 93 VAL A N 1
ATOM 746 C CA . VAL A 1 93 ? 14.148 3.768 -14.921 1.00 94.75 93 VAL A CA 1
ATOM 747 C C . VAL A 1 93 ? 15.672 3.845 -14.912 1.00 94.75 93 VAL A C 1
ATOM 749 O O . VAL A 1 93 ? 16.286 3.810 -15.973 1.00 94.75 93 VAL A O 1
ATOM 752 N N . ASN A 1 94 ? 16.295 3.892 -13.729 1.00 93.19 94 ASN A N 1
ATOM 753 C CA . ASN A 1 94 ? 17.731 4.187 -13.614 1.00 93.19 94 ASN A CA 1
ATOM 754 C C . ASN A 1 94 ? 18.618 3.044 -14.125 1.00 93.19 94 ASN A C 1
ATOM 756 O O . ASN A 1 94 ? 19.612 3.269 -14.811 1.00 93.19 94 ASN A O 1
ATOM 760 N N . ARG A 1 95 ? 18.267 1.804 -13.775 1.00 93.19 95 ARG A N 1
ATOM 761 C CA . ARG A 1 95 ? 18.942 0.590 -14.234 1.00 93.19 95 ARG A CA 1
ATOM 762 C C . ARG A 1 95 ? 17.888 -0.480 -14.513 1.00 93.19 95 ARG A C 1
ATOM 764 O O . ARG A 1 95 ? 17.604 -1.280 -13.625 1.00 93.19 95 ARG A O 1
ATOM 771 N N . PRO A 1 96 ? 17.300 -0.496 -15.720 1.00 93.81 96 PRO A N 1
ATOM 772 C CA . PRO A 1 96 ? 16.269 -1.458 -16.073 1.00 93.81 96 PRO A CA 1
ATOM 773 C C . PRO A 1 96 ? 16.733 -2.901 -15.846 1.00 93.81 96 PRO A C 1
ATOM 775 O O . PRO A 1 96 ? 17.735 -3.340 -16.413 1.00 93.81 96 PRO A O 1
ATOM 778 N N . THR A 1 97 ? 16.016 -3.636 -14.999 1.00 95.38 97 THR A N 1
ATOM 779 C CA . THR A 1 97 ? 16.261 -5.059 -14.730 1.00 95.38 97 THR A CA 1
ATOM 780 C C . THR A 1 97 ? 14.993 -5.876 -14.964 1.00 95.38 97 THR A C 1
ATOM 782 O O . THR A 1 97 ? 13.884 -5.342 -15.042 1.00 95.38 97 THR A O 1
ATOM 785 N N . SER A 1 98 ? 15.134 -7.204 -15.014 1.00 96.38 98 SER A N 1
ATOM 786 C CA . SER A 1 98 ? 13.992 -8.129 -15.049 1.00 96.38 98 SER A CA 1
ATOM 787 C C . SER A 1 98 ? 13.100 -8.045 -13.803 1.00 96.38 98 SER A C 1
ATOM 789 O O . SER A 1 98 ? 11.984 -8.556 -13.821 1.00 96.38 98 SER A O 1
ATOM 791 N N . LEU A 1 99 ? 13.551 -7.372 -12.737 1.00 95.19 99 LEU A N 1
ATOM 792 C CA . LEU A 1 99 ? 12.788 -7.179 -11.505 1.00 95.19 99 LEU A CA 1
ATOM 793 C C . LEU A 1 99 ? 11.784 -6.020 -11.595 1.00 95.19 99 LEU A C 1
ATOM 795 O O . LEU A 1 99 ? 10.973 -5.859 -10.687 1.00 95.19 99 LEU A O 1
ATOM 799 N N . CYS A 1 100 ? 11.803 -5.210 -12.662 1.00 95.69 100 CYS A N 1
ATOM 800 C CA . CYS A 1 100 ? 10.898 -4.065 -12.798 1.00 95.69 100 CYS A CA 1
ATOM 801 C C . CYS A 1 100 ? 9.416 -4.449 -12.625 1.00 95.69 100 CYS A C 1
ATOM 803 O O . CYS A 1 100 ? 8.681 -3.777 -11.903 1.00 95.69 100 CYS A O 1
ATOM 805 N N . SER A 1 101 ? 8.968 -5.549 -13.242 1.00 97.00 101 SER A N 1
ATOM 806 C CA . SER A 1 101 ? 7.580 -6.022 -13.125 1.00 97.00 101 SER A CA 1
ATOM 807 C C . SER A 1 101 ? 7.218 -6.435 -11.697 1.00 97.00 101 SER A C 1
ATOM 809 O O . SER A 1 101 ? 6.101 -6.175 -11.249 1.00 97.00 101 SER A O 1
ATOM 811 N N . ILE A 1 102 ? 8.168 -7.020 -10.965 1.00 96.19 102 ILE A N 1
ATOM 812 C CA . ILE A 1 102 ? 7.999 -7.419 -9.566 1.00 96.19 102 ILE A CA 1
ATOM 813 C C . ILE A 1 102 ? 7.815 -6.176 -8.699 1.00 96.19 102 ILE A C 1
ATOM 815 O O . ILE A 1 102 ? 6.840 -6.095 -7.961 1.00 96.19 102 ILE A O 1
ATOM 819 N N . TYR A 1 103 ? 8.688 -5.174 -8.833 1.00 95.81 103 TYR A N 1
ATOM 820 C CA . TYR A 1 103 ? 8.580 -3.945 -8.042 1.00 95.81 103 TYR A CA 1
ATOM 821 C C . TYR A 1 103 ? 7.350 -3.106 -8.407 1.00 95.81 103 TYR A C 1
ATOM 823 O O . TYR A 1 103 ? 6.725 -2.536 -7.519 1.00 95.81 103 TYR A O 1
ATOM 831 N N . LYS A 1 104 ? 6.927 -3.096 -9.680 1.00 95.44 104 LYS A N 1
ATOM 832 C CA . LYS A 1 104 ? 5.629 -2.524 -10.081 1.00 95.44 104 LYS A CA 1
ATOM 833 C C . LYS A 1 104 ? 4.456 -3.223 -9.397 1.00 95.44 104 LYS A C 1
ATOM 835 O O . LYS A 1 104 ? 3.555 -2.551 -8.910 1.00 95.44 104 LYS A O 1
ATOM 840 N N . SER A 1 105 ? 4.478 -4.553 -9.357 1.00 96.81 105 SER A N 1
ATOM 841 C CA . SER A 1 105 ? 3.408 -5.344 -8.739 1.00 96.81 105 SER A CA 1
ATOM 842 C C . SER A 1 105 ? 3.392 -5.184 -7.218 1.00 96.81 105 SER A C 1
ATOM 844 O O . SER A 1 105 ? 2.321 -5.069 -6.629 1.00 96.81 105 SER A O 1
ATOM 846 N N . GLY A 1 106 ? 4.569 -5.132 -6.588 1.00 94.62 106 GLY A N 1
ATOM 847 C CA . GLY A 1 106 ? 4.717 -4.860 -5.159 1.00 94.62 106 GLY A CA 1
ATOM 848 C C . GLY A 1 106 ? 4.163 -3.488 -4.781 1.00 94.62 106 GLY A C 1
ATOM 849 O O . GLY A 1 106 ? 3.343 -3.402 -3.874 1.00 94.62 106 GLY A O 1
ATOM 850 N N . LEU A 1 107 ? 4.515 -2.444 -5.540 1.00 95.38 107 LEU A N 1
ATOM 851 C CA . LEU A 1 107 ? 3.987 -1.097 -5.317 1.00 95.38 107 LEU A CA 1
ATOM 852 C C . LEU A 1 107 ? 2.462 -1.033 -5.499 1.00 95.38 107 LEU A C 1
ATOM 854 O O . LEU A 1 107 ? 1.762 -0.510 -4.641 1.00 95.38 107 LEU A O 1
ATOM 858 N N . ALA A 1 108 ? 1.926 -1.634 -6.566 1.00 95.88 108 ALA A N 1
ATOM 859 C CA . ALA A 1 108 ? 0.478 -1.695 -6.776 1.00 95.88 108 ALA A CA 1
ATOM 860 C C . ALA A 1 108 ? -0.249 -2.471 -5.661 1.00 95.88 108 ALA A C 1
ATOM 862 O O . ALA A 1 108 ? -1.373 -2.141 -5.297 1.00 95.88 108 ALA A O 1
ATOM 863 N N . SER A 1 109 ? 0.390 -3.498 -5.096 1.00 95.62 109 SER A N 1
ATOM 864 C CA . SER A 1 109 ? -0.167 -4.234 -3.957 1.00 95.62 109 SER A CA 1
ATOM 865 C C . SER A 1 109 ? -0.161 -3.389 -2.682 1.00 95.62 109 SER A C 1
ATOM 867 O O . SER A 1 109 ? -1.093 -3.493 -1.888 1.00 95.62 109 SER A O 1
ATOM 869 N N . MET A 1 110 ? 0.852 -2.536 -2.490 1.00 95.56 110 MET A N 1
ATOM 870 C CA . MET A 1 110 ? 0.885 -1.613 -1.354 1.00 95.56 110 MET A CA 1
ATOM 871 C C . MET A 1 110 ? -0.237 -0.581 -1.401 1.00 95.56 110 MET A C 1
ATOM 873 O O . MET A 1 110 ? -0.793 -0.291 -0.349 1.00 95.56 110 MET A O 1
ATOM 877 N N . ASP A 1 111 ? -0.636 -0.105 -2.580 1.00 93.88 111 ASP A N 1
ATOM 878 C CA . ASP A 1 111 ? -1.784 0.804 -2.729 1.00 93.88 111 ASP A CA 1
ATOM 879 C C . ASP A 1 111 ? -3.084 0.188 -2.168 1.00 93.88 111 ASP A C 1
ATOM 881 O O . ASP A 1 111 ? -3.830 0.814 -1.409 1.00 93.88 111 ASP A O 1
ATOM 885 N N . VAL A 1 112 ? -3.304 -1.106 -2.430 1.00 93.81 112 VAL A N 1
ATOM 886 C CA . VAL A 1 112 ? -4.428 -1.860 -1.852 1.00 93.81 112 VAL A CA 1
ATOM 887 C C . VAL A 1 112 ? -4.291 -1.983 -0.333 1.00 93.81 112 VAL A C 1
ATOM 889 O O . VAL A 1 112 ? -5.271 -1.792 0.386 1.00 93.81 112 VAL A O 1
ATOM 892 N N . VAL A 1 113 ? -3.092 -2.292 0.171 1.00 93.31 113 VAL A N 1
ATOM 893 C CA . VAL A 1 113 ? -2.838 -2.414 1.617 1.00 93.31 113 VAL A CA 1
ATOM 894 C C . VAL A 1 113 ? -3.094 -1.089 2.334 1.00 93.31 113 VAL A C 1
ATOM 896 O O . VAL A 1 113 ? -3.784 -1.087 3.350 1.00 93.31 113 VAL A O 1
ATOM 899 N N . LEU A 1 114 ? -2.588 0.024 1.801 1.00 93.94 114 LEU A N 1
ATOM 900 C CA . LEU A 1 114 ? -2.786 1.365 2.352 1.00 93.94 114 LEU A CA 1
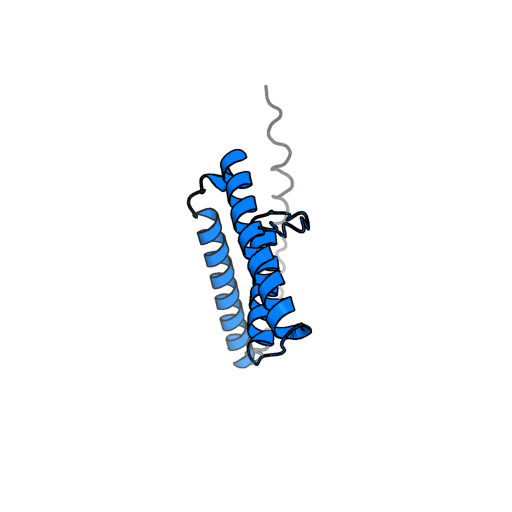ATOM 901 C C . LEU A 1 114 ? -4.265 1.753 2.356 1.00 93.94 114 LEU A C 1
ATOM 903 O O . LEU A 1 114 ? -4.760 2.246 3.367 1.00 93.94 114 LEU A O 1
ATOM 907 N N . THR A 1 115 ? -4.986 1.440 1.276 1.00 92.44 115 THR A N 1
ATOM 908 C CA . THR A 1 115 ? -6.433 1.676 1.177 1.00 92.44 115 THR A CA 1
ATOM 909 C C . THR A 1 115 ? -7.203 0.905 2.248 1.00 92.44 115 THR A C 1
ATOM 911 O O . THR A 1 115 ? -8.041 1.477 2.939 1.00 92.44 115 THR A O 1
ATOM 914 N N . VAL A 1 116 ? -6.916 -0.389 2.417 1.00 89.44 116 VAL A N 1
ATOM 915 C CA . VAL A 1 116 ? -7.583 -1.228 3.428 1.00 89.44 116 VAL A CA 1
ATOM 916 C C . VAL A 1 116 ? -7.222 -0.792 4.848 1.00 89.44 116 VAL A C 1
ATOM 918 O O . VAL A 1 116 ? -8.057 -0.887 5.742 1.00 89.44 116 VAL A O 1
ATOM 921 N N . ALA A 1 117 ? -5.997 -0.312 5.056 1.00 90.00 117 ALA A N 1
ATOM 922 C CA . ALA A 1 117 ? -5.534 0.200 6.341 1.00 90.00 117 ALA A CA 1
ATOM 923 C C . ALA A 1 117 ? -5.975 1.649 6.626 1.00 90.00 117 ALA A C 1
ATOM 925 O O . ALA A 1 117 ? -5.656 2.167 7.692 1.00 90.00 117 ALA A O 1
ATOM 926 N N . GLU A 1 118 ? -6.684 2.304 5.696 1.00 91.00 118 GLU A N 1
ATOM 927 C CA . GLU A 1 118 ? -7.076 3.720 5.780 1.00 91.00 118 GLU A CA 1
ATOM 928 C C . GLU A 1 118 ? -5.880 4.668 6.007 1.00 91.00 118 GLU A C 1
ATOM 930 O O . GLU A 1 118 ? -6.009 5.729 6.620 1.00 91.00 118 GLU A O 1
ATOM 935 N N . CYS A 1 119 ? -4.700 4.294 5.510 1.00 92.19 119 CYS A N 1
ATOM 936 C CA . CYS A 1 119 ? -3.481 5.081 5.642 1.00 92.19 119 CYS A CA 1
ATOM 937 C C . CYS A 1 119 ? -3.268 5.937 4.396 1.00 92.19 119 CYS A C 1
ATOM 939 O O . CYS A 1 119 ? -3.274 5.435 3.274 1.00 92.19 119 CYS A O 1
ATOM 941 N N . THR A 1 120 ? -3.028 7.232 4.597 1.00 92.88 120 THR A N 1
ATOM 942 C CA . THR A 1 120 ? -2.594 8.136 3.527 1.00 92.88 120 THR A CA 1
ATOM 943 C C . THR A 1 120 ? -1.130 8.465 3.745 1.00 92.88 120 THR A C 1
ATOM 945 O O . THR A 1 120 ? -0.764 8.998 4.790 1.00 92.88 120 THR A O 1
ATOM 948 N N . CYS A 1 121 ? -0.299 8.134 2.765 1.00 90.94 121 CYS A N 1
ATOM 949 C CA . CYS A 1 121 ? 1.099 8.522 2.769 1.00 90.94 121 CYS A CA 1
ATOM 950 C C . CYS A 1 121 ? 1.218 9.851 2.043 1.00 90.94 121 CYS A C 1
ATOM 952 O O . CYS A 1 121 ? 1.029 9.916 0.827 1.00 90.94 121 CYS A O 1
ATOM 954 N N . ASP A 1 122 ? 1.533 10.911 2.782 1.00 81.06 122 ASP A N 1
ATOM 955 C CA . ASP A 1 122 ? 2.020 12.117 2.137 1.00 81.06 122 ASP A CA 1
ATOM 956 C C . ASP A 1 122 ? 3.283 11.739 1.384 1.00 81.06 122 ASP A C 1
ATOM 958 O O . ASP A 1 122 ? 4.139 11.029 1.922 1.00 81.06 122 ASP A O 1
ATOM 962 N N . ASN A 1 123 ? 3.380 12.201 0.140 1.00 65.06 123 ASN A N 1
ATOM 963 C CA . ASN A 1 123 ? 4.518 11.966 -0.734 1.00 65.06 123 ASN A CA 1
ATOM 964 C C . ASN A 1 123 ? 5.711 12.791 -0.222 1.00 65.06 123 ASN A C 1
ATOM 966 O O . ASN A 1 123 ? 6.169 13.762 -0.823 1.00 65.06 123 ASN A O 1
ATOM 970 N N . SER A 1 124 ? 6.147 12.453 0.984 1.00 47.16 124 SER A N 1
ATOM 971 C CA . SER A 1 124 ? 7.302 12.992 1.651 1.00 47.16 124 SER A CA 1
ATOM 972 C C . SER A 1 124 ? 8.450 12.296 0.976 1.00 47.16 124 SER A C 1
ATOM 974 O O . SER A 1 124 ? 8.722 11.123 1.217 1.00 47.16 124 SER A O 1
ATOM 976 N N . THR A 1 125 ? 9.092 13.025 0.078 1.00 45.69 125 THR A N 1
ATOM 977 C CA . THR A 1 125 ? 10.405 12.701 -0.451 1.00 45.69 125 THR A CA 1
ATOM 978 C C . THR A 1 125 ? 11.395 12.674 0.719 1.00 45.69 125 THR A C 1
ATOM 980 O O . THR A 1 125 ? 12.240 13.549 0.854 1.00 45.69 125 THR A O 1
ATOM 983 N N . SER A 1 126 ? 11.303 11.688 1.610 1.00 41.72 126 SER A N 1
ATOM 984 C CA . SER A 1 126 ? 12.311 11.387 2.618 1.00 41.72 126 SER A CA 1
ATOM 985 C C . SER A 1 126 ? 13.427 10.601 1.938 1.00 41.72 126 SER A C 1
ATOM 987 O O . SER A 1 126 ? 13.769 9.476 2.289 1.00 41.72 126 SER A O 1
ATOM 989 N N . ALA A 1 127 ? 14.045 11.252 0.951 1.00 43.94 127 ALA A N 1
ATOM 990 C CA . ALA A 1 127 ? 15.466 11.087 0.740 1.00 43.94 127 ALA A CA 1
ATOM 991 C C . ALA A 1 127 ? 16.142 11.667 1.989 1.00 43.94 127 ALA A C 1
ATOM 993 O O . ALA A 1 127 ? 16.496 12.842 2.031 1.00 43.94 127 ALA A O 1
ATOM 994 N N . SER A 1 128 ? 16.253 10.851 3.038 1.00 38.00 128 SER A N 1
ATOM 995 C CA . SER A 1 128 ? 17.231 11.102 4.088 1.00 38.00 128 SER A CA 1
ATOM 996 C C . SER A 1 128 ? 18.595 10.970 3.426 1.00 38.00 128 SER A C 1
ATOM 998 O O . SER A 1 128 ? 19.088 9.869 3.194 1.00 38.00 128 SER A O 1
ATOM 1000 N N . SER A 1 129 ? 19.136 12.106 3.006 1.00 34.84 129 SER A N 1
ATOM 1001 C CA . SER A 1 129 ? 20.532 12.262 2.644 1.00 34.84 129 SER A CA 1
ATOM 1002 C C . SER A 1 129 ? 21.373 12.121 3.910 1.00 34.84 129 SER A C 1
ATOM 1004 O O . SER A 1 129 ? 21.363 13.024 4.747 1.00 34.84 129 SER A O 1
ATOM 1006 N N . GLU A 1 130 ? 22.092 11.008 4.012 1.00 33.16 130 GLU A N 1
ATOM 1007 C CA . GLU A 1 130 ? 23.390 10.924 4.688 1.00 33.16 130 GLU A CA 1
ATOM 1008 C C . GLU A 1 130 ? 24.461 10.577 3.649 1.00 33.16 130 GLU A C 1
ATOM 1010 O O . GLU A 1 130 ? 24.179 9.728 2.768 1.00 33.16 130 GLU A O 1
#

Sequence (130 aa):
MKIFTIVLAAVLLATSADASSHLKIHSKTVSEHHVEERVVNQEALAKKQDMYYRMAHMKSTPWDSQPEERAAKCEDLCLLNNFWEFQQVRNCVNRPTSLCSIYKSGLASMDVVLTVAECTCDNSTSASSE